Protein AF-A0A946U6F2-F1 (afdb_monomer_lite)

Sequence (86 aa):
MKKQLNYEIFLKVANAISHSKEPEEVALMTVEGIKTALDIKGCALFLLDKKNDELSVAASYGLSDEYLNKGPLSSLESIAHTLQEG

Secondary structure (DSSP, 8-state):
------HHHHHHHHHHHHT--SHHHHHHHHHHHHHHHHT-S-EEEEEEETTTTEEEEEEEES--HHHHTS-PEEHHHHSHHHHTT-

Foldseek 3Di:
DPPDCDVVLVVQLVVQLPPDPDVLSSQASNFVSNCVSVVHQKGWDWDADPVVQWTATSYMDNDDPCVNPPDIDHNCVPPVVVVVPD

Radius of gyration: 14.37 Å; chains: 1; bounding box: 30×29×32 Å

Structure (mmCIF, N/CA/C/O backbone):
data_AF-A0A946U6F2-F1
#
_entry.id   AF-A0A946U6F2-F1
#
loop_
_atom_site.group_PDB
_atom_site.id
_atom_site.type_symbol
_atom_site.label_atom_id
_atom_site.label_alt_id
_atom_site.label_comp_id
_atom_site.label_asym_id
_atom_site.label_entity_id
_atom_site.label_seq_id
_atom_site.pdbx_PDB_ins_code
_atom_site.Cartn_x
_atom_site.Cartn_y
_atom_site.Cartn_z
_atom_site.occupancy
_atom_site.B_iso_or_equiv
_atom_site.auth_seq_id
_atom_site.auth_comp_id
_atom_site.auth_asym_id
_atom_site.auth_atom_id
_atom_site.pdbx_PDB_model_num
ATOM 1 N N . MET A 1 1 ? -15.778 17.450 2.009 1.00 39.97 1 MET A N 1
ATOM 2 C CA . MET A 1 1 ? -14.834 17.406 3.149 1.00 39.97 1 MET A CA 1
ATOM 3 C C . MET A 1 1 ? -13.516 16.821 2.668 1.00 39.97 1 MET A C 1
ATOM 5 O O . MET A 1 1 ? -13.488 15.644 2.337 1.00 39.97 1 MET A O 1
ATOM 9 N N . LYS A 1 2 ? -12.440 17.614 2.583 1.00 44.16 2 LYS A N 1
ATOM 10 C CA . LYS A 1 2 ? -11.085 17.058 2.450 1.00 44.16 2 LYS A CA 1
ATOM 11 C C . LYS A 1 2 ? -10.786 16.326 3.763 1.00 44.16 2 LYS A C 1
ATOM 13 O O . LYS A 1 2 ? -10.580 16.991 4.772 1.00 44.16 2 LYS A O 1
ATOM 18 N N . LYS A 1 3 ? -10.837 14.988 3.783 1.00 53.91 3 LYS A N 1
ATOM 19 C CA . LYS A 1 3 ? -10.289 14.196 4.896 1.00 53.91 3 LYS A CA 1
ATOM 20 C C . LYS A 1 3 ? -8.774 14.424 4.857 1.00 53.91 3 LYS A C 1
ATOM 22 O O . LYS A 1 3 ? -8.079 13.783 4.078 1.00 53.91 3 LYS A O 1
ATOM 27 N N . GLN A 1 4 ? -8.273 15.412 5.597 1.00 59.09 4 GLN A N 1
ATOM 28 C CA . GLN A 1 4 ? -6.840 15.501 5.857 1.00 59.09 4 GLN A CA 1
ATOM 29 C C . GLN A 1 4 ? -6.441 14.211 6.575 1.00 59.09 4 GLN A C 1
ATOM 31 O O . GLN A 1 4 ? -7.105 13.815 7.534 1.00 59.09 4 GLN A O 1
ATOM 36 N N . LEU A 1 5 ? -5.397 13.542 6.083 1.00 63.88 5 LEU A N 1
ATOM 37 C CA . LEU A 1 5 ? -4.741 12.463 6.809 1.00 63.88 5 LEU A CA 1
ATOM 38 C C . LEU A 1 5 ? -4.340 13.034 8.172 1.00 63.88 5 LEU A C 1
ATOM 40 O O . LEU A 1 5 ? -3.501 13.933 8.235 1.00 63.88 5 LEU A O 1
ATOM 44 N N . ASN A 1 6 ? -5.003 12.603 9.245 1.00 74.38 6 ASN A N 1
ATOM 45 C CA . ASN A 1 6 ? -4.664 13.110 10.565 1.00 74.38 6 ASN A CA 1
ATOM 46 C C . ASN A 1 6 ? -3.317 12.491 10.997 1.00 74.38 6 ASN A C 1
ATOM 48 O O . ASN A 1 6 ? -2.961 11.379 10.595 1.00 74.38 6 ASN A O 1
ATOM 52 N N . TYR A 1 7 ? -2.539 13.229 11.787 1.00 82.75 7 TYR A N 1
ATOM 53 C CA . TYR A 1 7 ? -1.210 12.786 12.222 1.00 82.75 7 TYR A CA 1
ATOM 54 C C . TYR A 1 7 ? -1.267 11.461 13.006 1.00 82.75 7 TYR A C 1
ATOM 56 O O . TYR A 1 7 ? -0.363 10.636 12.923 1.00 82.75 7 TYR A O 1
ATOM 64 N N . GLU A 1 8 ? -2.374 11.206 13.704 1.00 78.88 8 GLU A N 1
ATOM 65 C CA . GLU A 1 8 ? -2.603 9.968 14.452 1.00 78.88 8 GLU A CA 1
ATOM 66 C C . GLU A 1 8 ? -2.735 8.734 13.550 1.00 78.88 8 GLU A C 1
ATOM 68 O O . GLU A 1 8 ? -2.223 7.670 13.885 1.00 78.88 8 GLU A O 1
ATOM 73 N N . ILE A 1 9 ? -3.406 8.856 12.403 1.00 79.19 9 ILE A N 1
ATOM 74 C CA . ILE A 1 9 ? -3.563 7.801 11.398 1.00 79.19 9 ILE A CA 1
ATOM 75 C C . ILE A 1 9 ? -2.198 7.488 10.800 1.00 79.19 9 ILE A C 1
ATOM 77 O O . ILE A 1 9 ? -1.832 6.319 10.703 1.00 79.19 9 ILE A O 1
ATOM 81 N N . PHE A 1 10 ? -1.427 8.523 10.462 1.00 84.06 10 PHE A N 1
ATOM 82 C CA . PHE A 1 10 ? -0.064 8.346 9.973 1.00 84.06 10 PHE A CA 1
ATOM 83 C C . PHE A 1 10 ? 0.802 7.583 10.986 1.00 84.06 10 PHE A C 1
ATOM 85 O O . PHE A 1 10 ? 1.419 6.583 10.627 1.00 84.06 10 PHE A O 1
ATOM 92 N N . LEU A 1 11 ? 0.786 7.985 12.263 1.00 85.94 11 LEU A N 1
ATOM 93 C CA . LEU A 1 11 ? 1.534 7.301 13.322 1.00 85.94 11 LEU A CA 1
ATOM 94 C C . LEU A 1 11 ? 1.073 5.856 13.546 1.00 85.94 11 LEU A C 1
ATOM 96 O O . LEU A 1 11 ? 1.907 4.978 13.756 1.00 85.94 11 LEU A O 1
ATOM 100 N N . LYS A 1 12 ? -0.237 5.587 13.493 1.00 77.31 12 LYS A N 1
ATOM 101 C CA . LYS A 1 12 ? -0.779 4.224 13.623 1.00 77.31 12 LYS A CA 1
ATOM 102 C C . LYS A 1 12 ? -0.272 3.312 12.512 1.00 77.31 12 LYS A C 1
ATOM 104 O O . LYS A 1 12 ? 0.190 2.214 12.804 1.00 77.31 12 LYS A O 1
ATOM 109 N N . VAL A 1 13 ? -0.322 3.779 11.264 1.00 81.75 13 VAL A N 1
ATOM 110 C CA . VAL A 1 13 ? 0.178 3.020 10.109 1.00 81.75 13 VAL A CA 1
ATOM 111 C C . VAL A 1 13 ? 1.692 2.824 10.214 1.00 81.75 13 VAL A C 1
ATOM 113 O O . VAL A 1 13 ? 2.159 1.696 10.116 1.00 81.75 13 VAL A O 1
ATOM 116 N N . ALA A 1 14 ? 2.457 3.883 10.493 1.00 85.69 14 ALA A N 1
ATOM 117 C CA . ALA A 1 14 ? 3.914 3.802 10.608 1.00 85.69 14 ALA A CA 1
ATOM 118 C C . ALA A 1 14 ? 4.373 2.837 11.715 1.00 85.69 14 ALA A C 1
ATOM 120 O O . ALA A 1 14 ? 5.311 2.070 11.507 1.00 85.69 14 ALA A O 1
ATOM 121 N N . ASN A 1 15 ? 3.692 2.834 12.866 1.00 80.69 15 ASN A N 1
ATOM 122 C CA . ASN A 1 15 ? 3.967 1.875 13.932 1.00 80.69 15 ASN A CA 1
ATOM 123 C C . ASN A 1 15 ? 3.612 0.447 13.514 1.00 80.69 15 ASN A C 1
ATOM 125 O O . ASN A 1 15 ? 4.421 -0.440 13.734 1.00 80.69 15 ASN A O 1
ATOM 129 N N . ALA A 1 16 ? 2.457 0.198 12.892 1.00 75.50 16 ALA A N 1
ATOM 130 C CA . ALA A 1 16 ? 2.109 -1.154 12.440 1.00 75.50 16 ALA A CA 1
ATOM 131 C C . ALA A 1 16 ? 3.168 -1.720 11.477 1.00 75.50 16 ALA A C 1
ATOM 133 O O . ALA A 1 16 ? 3.634 -2.840 11.650 1.00 75.50 16 ALA A O 1
ATOM 134 N N . ILE A 1 17 ? 3.621 -0.902 10.524 1.00 80.00 17 ILE A N 1
ATOM 135 C CA . ILE A 1 17 ? 4.646 -1.267 9.536 1.00 80.00 17 ILE A CA 1
ATOM 136 C C . ILE A 1 17 ? 5.991 -1.593 10.200 1.00 80.00 17 ILE A C 1
ATOM 138 O O . ILE A 1 17 ? 6.667 -2.528 9.782 1.00 80.00 17 ILE A O 1
ATOM 142 N N . SER A 1 18 ? 6.392 -0.853 11.238 1.00 82.12 18 SER A N 1
ATOM 143 C CA . SER A 1 18 ? 7.726 -0.981 11.843 1.00 82.12 18 SER A CA 1
ATOM 144 C C . SER A 1 18 ? 7.920 -2.205 12.749 1.00 82.12 18 SER A C 1
ATOM 146 O O . SER A 1 18 ? 9.048 -2.463 13.171 1.00 82.12 18 SER A O 1
ATOM 148 N N . HIS A 1 19 ? 6.858 -2.958 13.060 1.00 75.75 19 HIS A N 1
ATOM 149 C CA . HIS A 1 19 ? 6.910 -4.084 14.003 1.00 75.75 19 HIS A CA 1
ATOM 150 C C . HIS A 1 19 ? 7.250 -5.441 13.367 1.00 75.75 19 HIS A C 1
ATOM 152 O O . HIS A 1 19 ? 7.570 -6.369 14.110 1.00 75.75 19 HIS A O 1
ATOM 158 N N . SER A 1 20 ? 7.236 -5.566 12.035 1.00 78.25 20 SER A N 1
ATOM 159 C CA . SER A 1 20 ? 7.672 -6.787 11.343 1.00 78.25 20 SER A CA 1
ATOM 160 C C . SER A 1 20 ? 8.968 -6.569 10.567 1.00 78.25 20 SER A C 1
ATOM 162 O O . SER A 1 20 ? 9.281 -5.465 10.120 1.00 78.25 20 SER A O 1
ATOM 164 N N . LYS A 1 21 ? 9.738 -7.650 10.433 1.00 79.38 21 LYS A N 1
ATOM 165 C CA . LYS A 1 21 ? 10.937 -7.724 9.591 1.00 79.38 21 LYS A CA 1
ATOM 166 C C . LYS A 1 21 ? 10.704 -8.522 8.309 1.00 79.38 21 LYS A C 1
ATOM 168 O O . LYS A 1 21 ? 11.562 -8.480 7.433 1.00 79.38 21 LYS A O 1
ATOM 173 N N . GLU A 1 22 ? 9.570 -9.210 8.198 1.00 88.94 22 GLU A N 1
ATOM 174 C CA . GLU A 1 22 ? 9.230 -10.034 7.042 1.00 88.94 22 GLU A CA 1
ATOM 175 C C . GLU A 1 22 ? 8.497 -9.170 6.000 1.00 88.94 22 GLU A C 1
ATOM 177 O O . GLU A 1 22 ? 7.436 -8.615 6.309 1.00 88.94 22 GLU A O 1
ATOM 182 N N . PRO A 1 23 ? 9.037 -9.000 4.778 1.00 87.31 23 PRO A N 1
ATOM 183 C CA . PRO A 1 23 ? 8.482 -8.087 3.775 1.00 87.31 23 PRO A CA 1
ATOM 184 C C . PRO A 1 23 ? 7.004 -8.324 3.448 1.00 87.31 23 PRO A C 1
ATOM 186 O O . PRO A 1 23 ? 6.250 -7.364 3.275 1.00 87.31 23 PRO A O 1
ATOM 189 N N . GLU A 1 24 ? 6.573 -9.583 3.388 1.00 89.25 24 GLU A N 1
ATOM 190 C CA . GLU A 1 24 ? 5.189 -9.967 3.110 1.00 89.25 24 GLU A CA 1
ATOM 191 C C . GLU A 1 24 ? 4.246 -9.521 4.233 1.00 89.25 24 GLU A C 1
ATOM 193 O O . GLU A 1 24 ? 3.161 -8.993 3.977 1.00 89.25 24 GLU A O 1
ATOM 198 N N . GLU A 1 25 ? 4.673 -9.678 5.486 1.00 89.12 25 GLU A N 1
ATOM 199 C CA . GLU A 1 25 ? 3.906 -9.250 6.656 1.00 89.12 25 GLU A CA 1
ATOM 200 C C . GLU A 1 25 ? 3.839 -7.719 6.728 1.00 89.12 25 GLU A C 1
ATOM 202 O O . GLU A 1 25 ? 2.768 -7.152 6.946 1.00 89.12 25 GLU A O 1
ATOM 207 N N . VAL A 1 26 ? 4.951 -7.031 6.447 1.00 89.81 26 VAL A N 1
ATOM 208 C CA . VAL A 1 26 ? 4.993 -5.564 6.349 1.00 89.81 26 VAL A CA 1
ATOM 209 C C . VAL A 1 26 ? 4.022 -5.053 5.277 1.00 89.81 26 VAL A C 1
ATOM 211 O O . VAL A 1 26 ? 3.266 -4.105 5.521 1.00 89.81 26 VAL A O 1
ATOM 214 N N . ALA A 1 27 ? 3.998 -5.682 4.100 1.00 91.81 27 ALA A N 1
ATOM 215 C CA . ALA A 1 27 ? 3.094 -5.321 3.011 1.00 91.81 27 ALA A CA 1
ATOM 216 C C . ALA A 1 27 ? 1.618 -5.498 3.408 1.00 91.81 27 ALA A C 1
ATOM 218 O O . ALA A 1 27 ? 0.808 -4.594 3.177 1.00 91.81 27 ALA A O 1
ATOM 219 N N . LEU A 1 28 ? 1.273 -6.618 4.052 1.00 92.38 28 LEU A N 1
ATOM 220 C CA . LEU A 1 28 ? -0.088 -6.892 4.519 1.00 92.38 28 LEU A CA 1
ATOM 221 C C . LEU A 1 28 ? -0.536 -5.904 5.606 1.00 92.38 28 LEU A C 1
ATOM 223 O O . LEU A 1 28 ? -1.600 -5.292 5.480 1.00 92.38 28 LEU A O 1
ATOM 227 N N . MET A 1 29 ? 0.297 -5.677 6.625 1.00 91.12 29 MET A N 1
ATOM 228 C CA . MET A 1 29 ? 0.006 -4.718 7.698 1.00 91.12 29 MET A CA 1
ATOM 229 C C . MET A 1 29 ? -0.174 -3.294 7.164 1.00 91.12 29 MET A C 1
ATOM 231 O O . MET A 1 29 ? -1.013 -2.543 7.663 1.00 91.12 29 MET A O 1
ATOM 235 N N . THR A 1 30 ? 0.572 -2.921 6.120 1.00 91.00 30 THR A N 1
ATOM 236 C CA . THR A 1 30 ? 0.430 -1.619 5.456 1.00 91.00 30 THR A CA 1
ATOM 237 C C . THR A 1 30 ? -0.973 -1.444 4.877 1.00 91.00 30 THR A C 1
ATOM 239 O O . THR A 1 30 ? -1.659 -0.468 5.193 1.00 91.00 30 THR A O 1
ATOM 242 N N . VAL A 1 31 ? -1.424 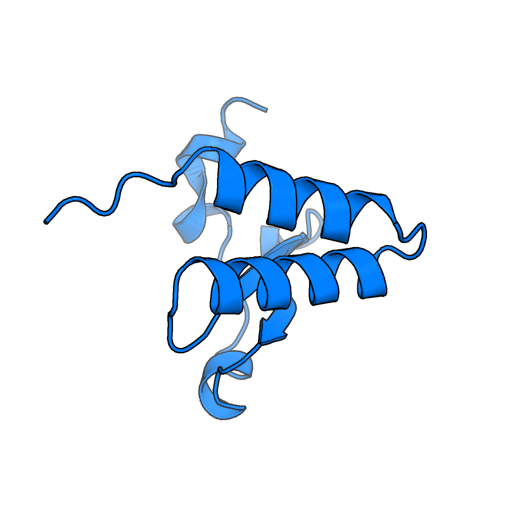-2.379 4.035 1.00 93.75 31 VAL A N 1
ATOM 243 C CA . VAL A 1 31 ? -2.720 -2.253 3.346 1.00 93.75 31 VAL A CA 1
ATOM 244 C C . VAL A 1 31 ? -3.898 -2.370 4.312 1.00 93.75 31 VAL A C 1
ATOM 246 O O . VAL A 1 31 ? -4.875 -1.629 4.174 1.00 93.75 31 VAL A O 1
ATOM 249 N N . GLU A 1 32 ? -3.799 -3.230 5.328 1.00 92.81 32 GLU A N 1
ATOM 250 C CA . GLU A 1 32 ? -4.814 -3.365 6.375 1.00 92.81 32 GLU A CA 1
ATOM 251 C C . GLU A 1 32 ? -4.885 -2.111 7.258 1.00 92.81 32 GLU A C 1
ATOM 253 O O . GLU A 1 32 ? -5.975 -1.578 7.507 1.00 92.81 32 GLU A O 1
ATOM 258 N N . GLY A 1 33 ? -3.726 -1.597 7.680 1.00 89.06 33 GLY A N 1
ATOM 259 C CA . GLY A 1 33 ? -3.608 -0.387 8.487 1.00 89.06 33 GLY A CA 1
ATOM 260 C C . GLY A 1 33 ? -4.189 0.831 7.775 1.00 89.06 33 GLY A C 1
ATOM 261 O O . GLY A 1 33 ? -4.998 1.554 8.355 1.00 89.06 33 GLY A O 1
ATOM 262 N N . ILE A 1 34 ? -3.856 1.028 6.496 1.00 90.44 34 ILE A N 1
ATOM 263 C CA . ILE A 1 34 ? -4.395 2.125 5.680 1.00 90.44 34 ILE A CA 1
ATOM 264 C C . ILE A 1 34 ? -5.907 1.978 5.493 1.00 90.44 34 ILE A C 1
ATOM 266 O O . ILE A 1 34 ? -6.644 2.944 5.712 1.00 90.44 34 ILE A O 1
ATOM 270 N N . LYS A 1 35 ? -6.386 0.783 5.120 1.00 92.19 35 LYS A N 1
ATOM 271 C CA . LYS A 1 35 ? -7.818 0.517 4.917 1.00 92.19 35 LYS A CA 1
ATOM 272 C C . LYS A 1 35 ? -8.614 0.870 6.170 1.00 92.19 35 LYS A C 1
ATOM 274 O O . LYS A 1 35 ? -9.613 1.586 6.082 1.00 92.19 35 LYS A O 1
ATOM 279 N N . THR A 1 36 ? -8.161 0.385 7.323 1.00 89.12 36 THR A N 1
ATOM 280 C CA . THR A 1 36 ? -8.824 0.584 8.617 1.00 89.12 36 THR A CA 1
ATOM 281 C C . THR A 1 36 ? -8.758 2.039 9.061 1.00 89.12 36 THR A C 1
ATOM 283 O O . THR A 1 36 ? -9.769 2.607 9.463 1.00 89.12 36 THR A O 1
ATOM 286 N N . ALA A 1 37 ? -7.591 2.673 8.957 1.00 85.56 37 ALA A N 1
ATOM 287 C CA . ALA A 1 37 ? -7.396 4.021 9.471 1.00 85.56 37 ALA A CA 1
ATOM 288 C C . ALA A 1 37 ? -8.091 5.101 8.624 1.00 85.56 37 ALA A C 1
ATOM 290 O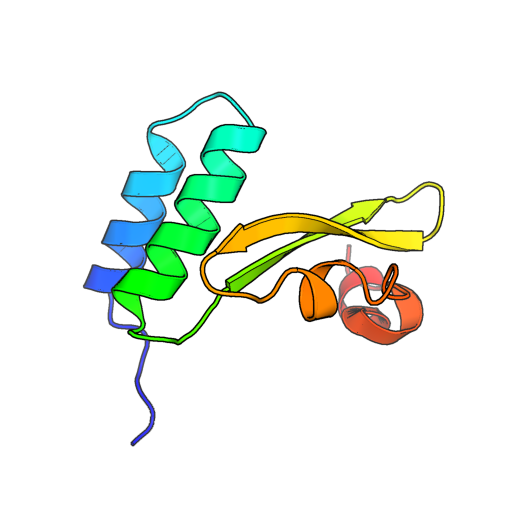 O . ALA A 1 37 ? -8.504 6.128 9.161 1.00 85.56 37 ALA A O 1
ATOM 291 N N . LEU A 1 38 ? -8.255 4.875 7.316 1.00 85.88 38 LEU A N 1
ATOM 292 C CA . LEU A 1 38 ? -8.987 5.786 6.426 1.00 85.88 38 LEU A CA 1
ATOM 293 C C . LEU A 1 38 ? -10.490 5.491 6.330 1.00 85.88 38 LEU A C 1
ATOM 295 O O . LEU A 1 38 ? -11.234 6.336 5.812 1.00 85.88 38 LEU A O 1
ATOM 299 N N . ASP A 1 39 ? -10.926 4.340 6.846 1.00 87.31 39 ASP A N 1
ATOM 300 C CA . ASP A 1 39 ? -12.288 3.817 6.721 1.00 87.31 39 ASP A CA 1
ATOM 301 C C . ASP A 1 39 ? -12.732 3.736 5.249 1.00 87.31 39 ASP A C 1
ATOM 303 O O . ASP A 1 39 ? -13.670 4.398 4.796 1.00 87.31 39 ASP A O 1
ATOM 307 N N . ILE A 1 40 ? -11.968 2.975 4.460 1.00 92.50 40 ILE A N 1
ATOM 308 C CA . ILE A 1 40 ? -12.222 2.727 3.033 1.00 92.50 40 ILE A CA 1
ATOM 309 C C . ILE A 1 40 ? -12.510 1.245 2.775 1.00 92.50 40 ILE A C 1
ATOM 311 O O . ILE A 1 40 ? -12.234 0.378 3.604 1.00 92.50 40 ILE A O 1
ATOM 315 N N . LYS A 1 41 ? -13.088 0.942 1.605 1.00 94.81 41 LYS A N 1
ATOM 316 C CA . LYS A 1 41 ? -13.537 -0.420 1.268 1.00 94.81 41 LYS A CA 1
ATOM 317 C C . LYS A 1 41 ? -12.381 -1.393 1.048 1.00 94.81 41 LYS A C 1
ATOM 319 O O . LYS A 1 41 ? -12.472 -2.527 1.503 1.00 94.81 41 LYS A O 1
ATOM 324 N N . GLY A 1 42 ? -11.300 -0.936 0.420 1.00 95.38 42 GLY A N 1
ATOM 325 C CA . GLY A 1 42 ? -10.122 -1.760 0.198 1.00 95.38 42 GLY A CA 1
ATOM 326 C C . GLY A 1 42 ? -8.873 -0.958 -0.145 1.00 95.38 42 GLY A C 1
ATOM 327 O O . GLY 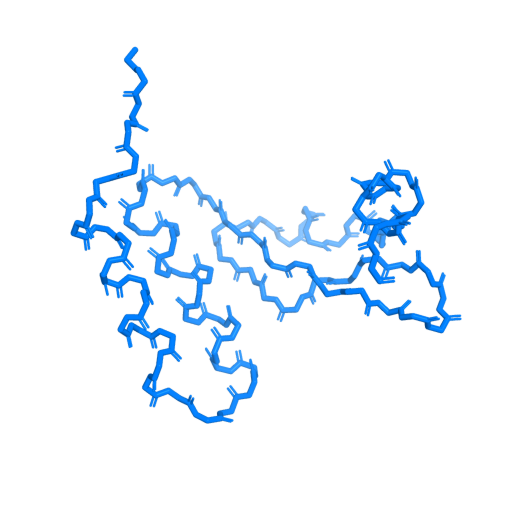A 1 42 ? -8.946 0.235 -0.441 1.00 95.38 42 GLY A O 1
ATOM 328 N N . CYS A 1 43 ? -7.730 -1.630 -0.073 1.00 95.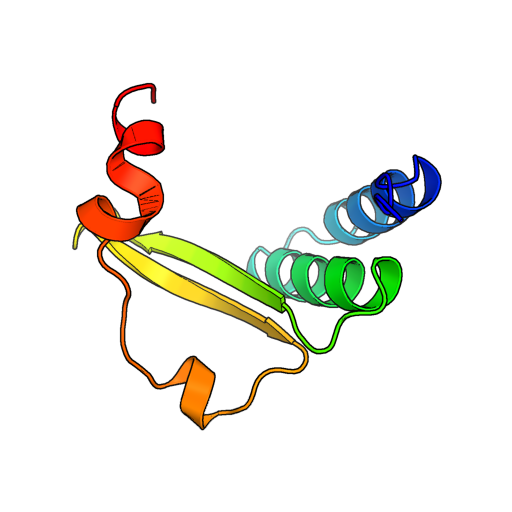12 43 CYS A N 1
ATOM 329 C CA . CYS A 1 43 ? -6.403 -1.095 -0.352 1.00 95.12 43 CYS A CA 1
ATOM 330 C C . CYS A 1 43 ? -5.555 -2.187 -1.016 1.00 95.12 43 CYS A C 1
ATOM 332 O O . CYS A 1 43 ? -5.670 -3.357 -0.655 1.00 95.12 43 CYS A O 1
ATOM 334 N N . ALA A 1 44 ? -4.719 -1.810 -1.981 1.00 94.81 44 ALA A N 1
ATOM 335 C CA . ALA A 1 44 ? -3.726 -2.689 -2.587 1.00 94.81 44 ALA A CA 1
ATOM 336 C C . ALA A 1 44 ? -2.377 -1.976 -2.640 1.00 94.81 44 ALA A C 1
ATOM 338 O O . ALA A 1 44 ? -2.315 -0.781 -2.939 1.00 94.81 44 ALA A O 1
ATOM 339 N N . LEU A 1 45 ? -1.317 -2.731 -2.379 1.00 93.19 45 LEU A N 1
ATOM 340 C CA . LEU A 1 45 ? 0.065 -2.326 -2.557 1.00 93.19 45 LEU A CA 1
ATOM 341 C C . LEU A 1 45 ? 0.615 -3.044 -3.783 1.00 93.19 45 LEU A C 1
ATOM 343 O O . LEU A 1 45 ? 0.614 -4.275 -3.839 1.00 93.19 45 LEU A O 1
ATOM 347 N N . PHE A 1 46 ? 1.092 -2.262 -4.745 1.00 92.88 46 PHE A N 1
ATOM 348 C CA . PHE A 1 46 ? 1.766 -2.771 -5.929 1.00 92.88 46 PHE A CA 1
ATOM 349 C C . PHE A 1 46 ? 3.270 -2.556 -5.797 1.00 92.88 46 PHE A C 1
ATOM 351 O O . PHE A 1 46 ? 3.704 -1.482 -5.377 1.00 92.88 46 PHE A O 1
ATOM 358 N N . LEU A 1 47 ? 4.055 -3.558 -6.181 1.00 90.75 47 LEU A N 1
ATOM 359 C CA . LEU A 1 47 ? 5.504 -3.448 -6.298 1.00 90.75 47 LEU A CA 1
ATOM 360 C C . LEU A 1 47 ? 5.912 -3.497 -7.767 1.00 90.75 47 LEU A C 1
ATOM 362 O O . LEU A 1 47 ? 5.335 -4.234 -8.569 1.00 90.75 47 LEU A O 1
ATOM 366 N N . LEU A 1 48 ? 6.916 -2.689 -8.096 1.00 90.94 48 LEU A N 1
ATOM 367 C CA . LEU A 1 48 ? 7.524 -2.654 -9.417 1.00 90.94 48 LEU A CA 1
ATOM 368 C C . LEU A 1 48 ? 8.426 -3.870 -9.613 1.00 90.94 48 LEU A C 1
ATOM 370 O O . LEU A 1 48 ? 9.442 -4.013 -8.927 1.00 90.94 48 LEU A O 1
ATOM 374 N N . ASP A 1 49 ? 8.098 -4.687 -10.605 1.00 89.12 49 ASP A N 1
ATOM 375 C CA . ASP A 1 49 ? 9.030 -5.638 -11.186 1.00 89.12 49 ASP A CA 1
ATOM 376 C C . ASP A 1 49 ? 9.852 -4.940 -12.274 1.00 89.12 49 ASP A C 1
ATOM 378 O O . ASP A 1 49 ? 9.412 -4.756 -13.407 1.00 89.12 49 ASP A O 1
ATOM 382 N N . LYS A 1 50 ? 11.088 -4.579 -11.926 1.00 86.00 50 LYS A N 1
ATOM 383 C CA . LYS A 1 50 ? 12.030 -3.909 -12.834 1.00 86.0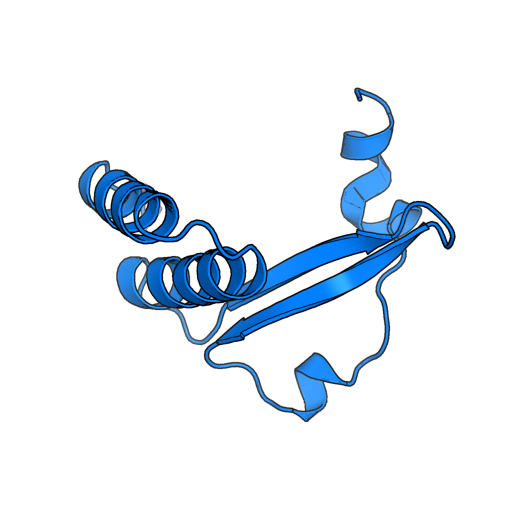0 50 LYS A CA 1
ATOM 384 C C . LYS A 1 50 ? 12.487 -4.772 -14.014 1.00 86.00 50 LYS A C 1
ATOM 386 O O . LYS A 1 50 ? 13.164 -4.260 -14.895 1.00 86.00 50 LYS A O 1
ATOM 391 N N . LYS A 1 51 ? 12.226 -6.083 -14.012 1.00 89.38 51 LYS A N 1
ATOM 392 C CA . LYS A 1 51 ? 12.609 -6.953 -15.136 1.00 89.38 51 LYS A CA 1
ATOM 393 C C . LYS A 1 51 ? 11.635 -6.831 -16.298 1.00 89.38 51 LYS A C 1
ATOM 395 O O . LYS A 1 51 ? 12.054 -6.950 -17.442 1.00 89.38 51 LYS A O 1
ATOM 400 N N . ASN A 1 52 ? 10.360 -6.635 -15.975 1.00 87.94 52 ASN A N 1
ATOM 401 C CA . ASN A 1 52 ? 9.260 -6.635 -16.934 1.00 87.94 52 ASN A CA 1
ATOM 402 C C . ASN A 1 52 ? 8.583 -5.257 -17.055 1.00 87.94 52 ASN A C 1
ATOM 404 O O . ASN A 1 52 ? 7.687 -5.100 -17.873 1.00 87.94 52 ASN A O 1
ATOM 408 N N . ASP A 1 53 ? 9.004 -4.270 -16.255 1.00 87.88 53 ASP A N 1
ATOM 409 C CA . ASP A 1 53 ? 8.398 -2.935 -16.158 1.00 87.88 53 ASP A CA 1
ATOM 410 C C . ASP A 1 53 ? 6.897 -2.973 -15.813 1.00 87.88 53 ASP A C 1
ATOM 412 O O . ASP A 1 53 ? 6.100 -2.128 -16.236 1.00 87.88 53 ASP A O 1
ATOM 416 N N . GLU A 1 54 ? 6.515 -3.930 -14.968 1.00 91.38 54 GLU A N 1
ATOM 417 C CA . GLU A 1 54 ? 5.137 -4.163 -14.534 1.00 91.38 54 GLU A CA 1
ATOM 418 C C . GLU A 1 54 ? 4.959 -3.917 -13.033 1.00 91.38 54 GLU A C 1
ATOM 420 O O . GLU A 1 54 ? 5.862 -4.109 -12.218 1.00 91.38 54 GLU A O 1
ATOM 425 N N . LEU A 1 55 ? 3.754 -3.505 -12.650 1.00 91.00 55 LEU A N 1
ATOM 426 C CA . LEU A 1 55 ? 3.304 -3.406 -11.269 1.00 91.00 55 LEU A CA 1
ATOM 427 C C . LEU A 1 55 ? 2.479 -4.647 -10.919 1.00 91.00 55 LEU A C 1
ATOM 429 O O . LEU A 1 55 ? 1.411 -4.880 -11.494 1.00 91.00 55 LEU A O 1
ATOM 433 N N . SER A 1 56 ? 2.954 -5.410 -9.937 1.00 89.44 56 SER A N 1
ATOM 434 C CA . SER A 1 56 ? 2.292 -6.616 -9.426 1.00 89.44 56 SER A CA 1
ATOM 435 C C . SER A 1 56 ? 1.786 -6.402 -8.001 1.00 89.44 56 SER A C 1
ATOM 437 O O . SER A 1 56 ? 2.365 -5.634 -7.232 1.00 89.44 56 SER A O 1
ATOM 439 N N . VAL A 1 57 ? 0.672 -7.046 -7.645 1.00 91.75 57 VAL A N 1
ATOM 440 C CA . VAL A 1 57 ? 0.091 -6.931 -6.300 1.00 91.75 57 VAL A CA 1
ATOM 441 C C . VAL A 1 57 ? 0.984 -7.665 -5.301 1.00 91.75 57 VAL A C 1
ATOM 443 O O . VAL A 1 57 ? 1.142 -8.878 -5.391 1.00 91.75 57 VAL A O 1
ATOM 446 N N . ALA A 1 58 ? 1.519 -6.936 -4.324 1.00 91.25 58 ALA A N 1
ATOM 447 C CA . ALA A 1 58 ? 2.286 -7.505 -3.217 1.00 91.25 58 ALA A CA 1
ATOM 448 C C . ALA A 1 58 ? 1.411 -7.792 -1.992 1.00 91.25 58 ALA A C 1
ATOM 450 O O . ALA A 1 58 ? 1.626 -8.769 -1.284 1.00 91.25 58 ALA A O 1
ATOM 451 N N . ALA A 1 59 ? 0.406 -6.950 -1.748 1.00 93.56 59 ALA A N 1
ATOM 452 C CA . ALA A 1 59 ? -0.593 -7.172 -0.713 1.00 93.56 59 ALA A CA 1
ATOM 453 C C . ALA A 1 59 ? -1.893 -6.454 -1.062 1.00 93.56 59 ALA A C 1
ATOM 455 O O . ALA A 1 59 ? -1.900 -5.434 -1.756 1.00 93.56 59 ALA A O 1
ATOM 456 N N . SER A 1 60 ? -3.009 -6.961 -0.550 1.00 95.75 60 SER A N 1
ATOM 457 C CA . SER A 1 60 ? -4.292 -6.276 -0.647 1.00 95.75 60 SER A CA 1
ATOM 458 C C . SER A 1 60 ? -5.216 -6.643 0.505 1.00 95.75 60 SER A C 1
ATOM 460 O O . SER A 1 60 ? -5.058 -7.687 1.132 1.00 95.75 60 SER A O 1
ATOM 462 N N . TYR A 1 61 ? -6.185 -5.775 0.784 1.00 96.06 61 TYR A N 1
ATOM 463 C CA . TYR A 1 61 ? -7.213 -6.018 1.786 1.00 96.06 61 TYR A CA 1
ATOM 464 C C . TYR A 1 61 ? -8.537 -5.389 1.352 1.00 96.06 61 TYR A C 1
ATOM 466 O O . TYR A 1 61 ? -8.563 -4.232 0.932 1.00 96.06 61 TYR A O 1
ATOM 474 N N . GLY A 1 62 ? -9.645 -6.127 1.476 1.00 95.44 62 GLY A N 1
ATOM 475 C CA . GLY A 1 62 ? -10.997 -5.629 1.174 1.00 95.44 62 GLY A CA 1
ATOM 476 C C . GLY A 1 62 ? -11.329 -5.472 -0.318 1.00 95.44 62 GLY A C 1
ATOM 477 O O . GLY A 1 62 ? -12.293 -4.789 -0.662 1.00 95.44 62 GLY A O 1
ATOM 478 N N . LEU A 1 63 ? -10.537 -6.077 -1.205 1.00 94.81 63 LEU A N 1
ATOM 479 C CA . LEU A 1 63 ? -10.780 -6.117 -2.650 1.00 94.81 63 LEU A CA 1
ATOM 480 C C . LEU A 1 63 ? -11.284 -7.504 -3.060 1.00 94.81 63 LEU A C 1
ATOM 482 O O . LEU A 1 63 ? -10.984 -8.489 -2.392 1.00 94.81 63 LEU A O 1
ATOM 486 N N . SER A 1 64 ? -12.069 -7.574 -4.136 1.00 93.38 64 SER A N 1
ATOM 487 C CA . SER A 1 64 ? -12.537 -8.851 -4.675 1.00 93.38 64 SER A CA 1
ATOM 488 C C . SER A 1 64 ? -11.420 -9.581 -5.413 1.00 93.38 64 SER A C 1
ATOM 490 O O . SER A 1 64 ? -10.559 -8.948 -6.027 1.00 93.38 64 SER A O 1
ATOM 492 N N . ASP A 1 65 ? -11.501 -10.910 -5.443 1.00 91.00 65 ASP A N 1
ATOM 493 C CA . ASP A 1 65 ? -10.585 -11.738 -6.231 1.00 91.00 65 ASP A CA 1
ATOM 494 C C . ASP A 1 65 ? -10.595 -11.333 -7.711 1.00 91.00 65 ASP A C 1
ATOM 496 O O . ASP A 1 65 ? -9.548 -11.279 -8.345 1.00 91.00 65 ASP A O 1
ATOM 500 N N . GLU A 1 66 ? -11.757 -10.970 -8.261 1.00 91.06 66 GLU A N 1
ATOM 501 C CA . GLU A 1 66 ? -11.871 -10.476 -9.639 1.00 91.06 66 GLU A CA 1
ATOM 502 C C . GLU A 1 66 ? -11.035 -9.207 -9.875 1.00 91.06 66 GLU A C 1
ATOM 504 O O . GLU A 1 66 ? -10.328 -9.109 -10.875 1.00 91.06 66 GLU A O 1
ATOM 509 N N . TYR A 1 67 ? -11.052 -8.251 -8.938 1.00 87.25 67 TYR A N 1
ATOM 510 C CA . TYR A 1 67 ? -10.246 -7.034 -9.057 1.00 87.25 67 TYR A CA 1
ATOM 511 C C . TYR A 1 67 ? -8.746 -7.337 -8.989 1.00 87.25 67 TYR A C 1
ATOM 513 O O . TYR A 1 67 ? -7.958 -6.733 -9.720 1.00 87.25 67 TYR A O 1
ATOM 521 N N . LEU A 1 68 ? -8.347 -8.261 -8.112 1.00 88.56 68 LEU A N 1
ATOM 522 C CA . LEU A 1 68 ? -6.949 -8.661 -7.943 1.00 88.56 68 LEU A CA 1
ATOM 523 C C . LEU A 1 68 ? -6.4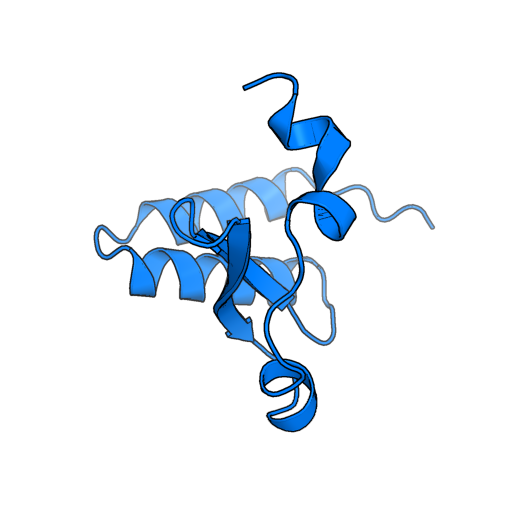20 -9.435 -9.155 1.00 88.56 68 LEU A C 1
ATOM 525 O O . LEU A 1 68 ? -5.247 -9.307 -9.494 1.00 88.56 68 LEU A O 1
ATOM 529 N N . ASN A 1 69 ? -7.292 -10.167 -9.848 1.00 86.00 69 ASN A N 1
ATOM 530 C CA . ASN A 1 69 ? -6.952 -10.988 -11.009 1.00 86.00 69 ASN A CA 1
ATOM 531 C C . ASN A 1 69 ? -7.171 -10.284 -12.362 1.00 86.00 69 ASN A C 1
ATOM 533 O O . ASN A 1 69 ? -7.191 -10.942 -13.400 1.00 86.00 69 ASN A O 1
ATOM 537 N N . LYS A 1 70 ? -7.291 -8.949 -12.389 1.00 84.00 70 LYS A N 1
ATOM 538 C CA . LYS A 1 70 ? -7.446 -8.175 -13.639 1.00 84.00 70 LYS A CA 1
ATOM 539 C C . LYS A 1 70 ? -6.206 -8.175 -14.552 1.00 84.00 70 LYS A C 1
ATOM 541 O O . LYS A 1 70 ? -6.286 -7.689 -15.676 1.00 84.00 70 LYS A O 1
ATOM 546 N N . GLY A 1 71 ? -5.077 -8.684 -14.060 1.00 77.44 71 GLY A N 1
ATOM 547 C CA . GLY A 1 71 ? -3.779 -8.664 -14.733 1.00 77.44 71 GLY A CA 1
ATOM 548 C C . GLY A 1 71 ? -2.843 -7.551 -14.234 1.00 77.44 71 GLY A C 1
ATOM 549 O O . GLY A 1 71 ? -3.272 -6.667 -13.481 1.00 77.44 71 GLY A O 1
ATOM 550 N N . PRO A 1 72 ? -1.553 -7.617 -14.610 1.00 78.06 72 PRO A N 1
ATOM 551 C CA . PRO A 1 72 ? -0.543 -6.635 -14.221 1.00 78.06 72 PRO A CA 1
ATOM 552 C C . PRO A 1 72 ? -0.838 -5.252 -14.814 1.00 78.06 72 PRO A C 1
ATOM 554 O O . PRO A 1 72 ? -1.512 -5.117 -15.835 1.00 78.06 72 PRO A O 1
ATOM 557 N N . LEU A 1 73 ? -0.330 -4.207 -14.158 1.00 85.75 73 LEU A N 1
ATOM 558 C CA . LEU A 1 73 ? -0.427 -2.829 -14.645 1.00 85.75 73 LEU A CA 1
ATOM 559 C C . LEU A 1 73 ? 0.921 -2.391 -15.224 1.00 85.75 73 LEU A C 1
ATOM 561 O O . LEU A 1 73 ? 1.953 -2.583 -14.585 1.00 85.75 73 LEU A O 1
ATOM 565 N N . SER A 1 74 ? 0.919 -1.751 -16.394 1.00 85.38 74 SER A N 1
ATOM 566 C CA . SER A 1 74 ? 2.135 -1.159 -16.965 1.00 85.38 74 SER A CA 1
ATOM 567 C C . SER A 1 74 ? 2.671 -0.047 -16.059 1.00 85.38 74 SER A C 1
ATOM 569 O O . SER A 1 74 ? 1.947 0.894 -15.715 1.00 85.38 74 SER A O 1
ATOM 571 N N . SER A 1 75 ? 3.947 -0.125 -15.676 1.00 82.81 75 SER A N 1
ATOM 572 C CA . SER A 1 75 ? 4.579 0.906 -14.843 1.00 82.81 75 SER A CA 1
ATOM 573 C C . SER A 1 75 ? 4.777 2.221 -15.604 1.00 82.81 75 SER A C 1
ATOM 575 O O . SER A 1 75 ? 4.573 3.295 -15.037 1.00 82.81 75 SER A O 1
ATOM 577 N N . LEU A 1 76 ? 5.070 2.144 -16.906 1.00 81.75 76 LEU A N 1
ATOM 578 C CA . LEU A 1 76 ? 5.196 3.305 -17.789 1.00 81.75 76 LEU A CA 1
ATOM 579 C C . LEU A 1 76 ? 3.865 4.034 -17.979 1.00 81.75 76 LEU A C 1
ATOM 581 O O . LEU A 1 76 ? 3.855 5.245 -18.151 1.00 81.75 76 LEU A O 1
ATOM 585 N N . GLU A 1 77 ? 2.735 3.335 -17.925 1.00 84.50 77 GLU A N 1
ATOM 586 C CA . GLU A 1 77 ? 1.426 3.993 -18.006 1.00 84.50 77 GLU A CA 1
ATOM 587 C C . GLU A 1 77 ? 0.951 4.481 -16.633 1.00 84.50 77 GLU A C 1
ATOM 589 O O . GLU A 1 77 ? 0.364 5.556 -16.522 1.00 84.50 77 GLU A O 1
ATOM 594 N N . SER A 1 78 ? 1.218 3.713 -15.573 1.00 84.81 78 SER A N 1
ATOM 595 C CA . SER A 1 78 ? 0.666 3.983 -14.243 1.00 84.81 78 SER A CA 1
ATOM 596 C C . SER A 1 78 ? 1.486 4.970 -13.412 1.00 84.81 78 SER A C 1
ATOM 598 O O . SER A 1 78 ? 0.901 5.702 -12.614 1.00 84.81 78 SER A O 1
ATOM 600 N N . ILE A 1 79 ? 2.818 4.958 -13.527 1.00 86.31 79 ILE A N 1
ATOM 601 C CA . ILE A 1 79 ? 3.739 5.737 -12.677 1.00 86.31 79 ILE A CA 1
ATOM 602 C C . ILE A 1 79 ? 4.907 6.363 -13.465 1.00 86.31 79 ILE A C 1
ATOM 604 O O . ILE A 1 79 ? 5.942 6.666 -12.876 1.00 86.31 79 ILE A O 1
ATOM 608 N N . ALA A 1 80 ? 4.755 6.596 -14.777 1.00 84.00 80 ALA A N 1
ATOM 609 C CA . ALA A 1 80 ? 5.819 7.102 -15.663 1.00 84.00 80 ALA A CA 1
ATOM 610 C C . ALA A 1 80 ? 6.619 8.280 -15.085 1.00 84.00 80 ALA A C 1
ATOM 612 O O . ALA A 1 80 ? 7.846 8.275 -15.125 1.00 84.00 80 ALA A O 1
ATOM 613 N N . HIS A 1 81 ? 5.928 9.282 -14.533 1.00 80.69 81 HIS A N 1
ATOM 614 C CA . HIS A 1 81 ? 6.569 10.479 -13.982 1.00 80.69 81 HIS A CA 1
ATOM 615 C C . HIS A 1 81 ? 7.444 10.161 -12.760 1.00 80.69 81 HIS A C 1
ATOM 617 O O . HIS A 1 81 ? 8.471 10.795 -12.550 1.00 80.69 81 HIS A O 1
ATOM 623 N N . THR A 1 82 ? 7.065 9.171 -11.952 1.00 83.56 82 THR A N 1
ATOM 624 C CA . THR A 1 82 ? 7.836 8.758 -10.771 1.00 83.56 82 THR A CA 1
ATOM 625 C C . THR A 1 82 ? 9.117 8.023 -11.162 1.00 83.56 82 THR A C 1
ATOM 627 O O . THR A 1 82 ? 10.106 8.102 -10.443 1.00 83.56 82 THR A O 1
ATOM 630 N N . LEU A 1 83 ? 9.125 7.333 -12.307 1.00 79.50 83 LEU A N 1
ATOM 631 C CA . LEU A 1 83 ? 10.292 6.588 -12.789 1.00 79.50 83 LEU A CA 1
ATOM 632 C C . LEU A 1 83 ? 11.382 7.485 -13.402 1.00 79.50 83 LEU A C 1
ATOM 634 O O . LEU A 1 83 ? 12.523 7.050 -13.506 1.00 79.50 83 LEU A O 1
ATOM 638 N N . GLN A 1 84 ? 11.053 8.716 -13.810 1.00 69.31 84 GLN A N 1
ATOM 639 C CA . GLN A 1 84 ? 12.006 9.647 -14.436 1.00 69.31 84 GLN A CA 1
ATOM 640 C C . GLN A 1 84 ? 12.919 10.364 -13.430 1.00 69.31 84 GLN A C 1
ATOM 642 O O . GLN A 1 84 ? 13.973 10.861 -13.818 1.00 69.31 84 GLN A O 1
ATOM 647 N N . GLU A 1 85 ? 12.526 10.422 -12.156 1.00 58.53 85 GLU A N 1
ATOM 648 C CA . GLU A 1 85 ? 13.212 11.190 -11.104 1.00 58.53 85 GLU A CA 1
ATOM 649 C C . GLU A 1 85 ? 13.901 10.301 -10.043 1.00 58.53 85 GLU A C 1
ATOM 651 O O . GLU A 1 85 ? 14.210 10.776 -8.950 1.00 58.53 85 GLU A O 1
ATOM 656 N N . GLY A 1 86 ? 14.120 9.013 -10.345 1.00 51.69 86 GLY A N 1
ATOM 657 C CA . GLY A 1 86 ? 14.700 8.014 -9.431 1.00 51.69 86 GLY A CA 1
ATOM 658 C C . GLY A 1 86 ? 16.192 7.757 -9.605 1.00 51.69 86 GLY A C 1
ATOM 659 O O . GLY A 1 86 ? 16.665 7.750 -10.762 1.00 51.69 86 GLY A O 1
#

pLDDT: mean 84.26, std 11.11, range [39.97, 96.06]